Protein AF-A0A2H0C2H6-F1 (afdb_monomer)

InterPro d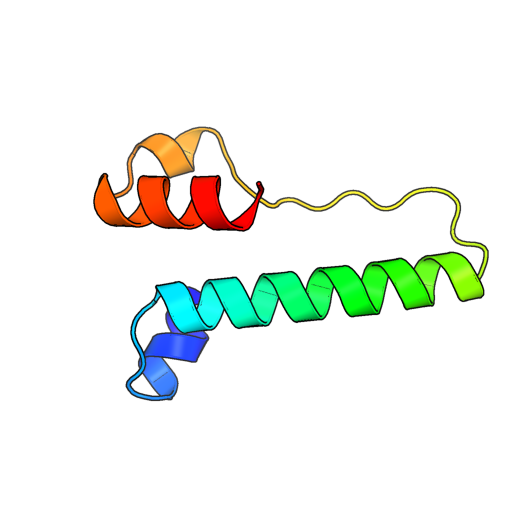omains:
  IPR001441 Decaprenyl diphosphate synthase-like [PF01255] (1-63)
  IPR001441 Decaprenyl diphosphate synthase-like [PTHR10291] (1-64)
  IPR036424 Decaprenyl diphosphate synthase-like superfamily [G3DSA:3.40.1180.10] (1-64)
  IPR036424 Decaprenyl diphosphate synthase-like superfamily [SSF64005] (1-63)

Radius of gyration: 13.35 Å; Cα contacts (8 Å, |Δi|>4): 36; chains: 1; bounding box: 30×26×35 Å

Organism: NCBI:txid1974859

pLDDT: mean 96.6, std 1.83, range [88.0, 98.5]

Nearest PDB structures (foldseek):
  7vqc-assembly1_A  TM=9.059E-01  e=3.338E-02  Methanosarcina acetivorans C2A
  7vqd-assembly1_A  TM=9.075E-01  e=4.316E-02  Methanosarcina acetivorans C2A
  7vqb-assembly1_A  TM=9.120E-01  e=7.212E-02  Methanosarcina acetivorans C2A
  7caq-assembly1_B  TM=8.944E-01  e=9.323E-02  Methanosarcina mazei Go1
  5xk9-assembly2_C  TM=8.954E-01  e=2.290E-01  Streptomyces sp. CNH189

Solvent-accessible surface area (backbone atoms only — not comparable to full-atom values): 3922 Å² total; per-residue (Å²): 109,32,54,60,56,12,53,78,66,78,42,60,48,65,58,17,45,54,51,48,50,56,48,51,54,52,49,52,57,48,37,54,76,72,66,53,90,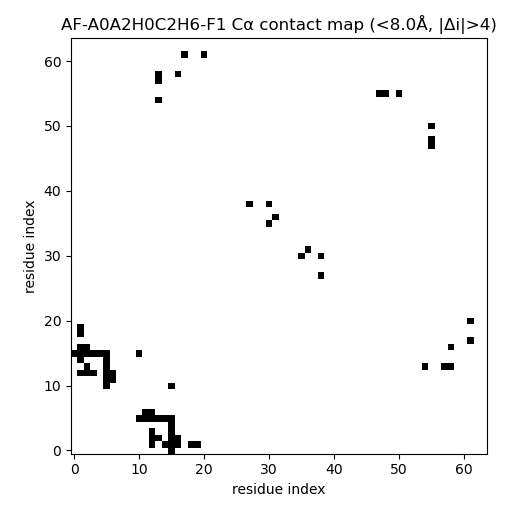78,84,88,78,89,85,78,57,84,72,51,72,76,48,58,67,69,59,49,52,54,52,53,66,71,71,110

Structure (mmCIF, N/CA/C/O backbone):
data_AF-A0A2H0C2H6-F1
#
_entry.id   AF-A0A2H0C2H6-F1
#
loop_
_atom_site.group_PDB
_atom_site.id
_atom_site.type_symbol
_atom_site.label_atom_id
_atom_site.label_alt_id
_atom_site.label_comp_id
_atom_site.label_asym_id
_atom_site.label_entity_id
_atom_site.label_seq_id
_atom_site.pdbx_PDB_ins_code
_atom_site.Cartn_x
_atom_site.Cartn_y
_atom_site.Cartn_z
_atom_site.occupancy
_atom_site.B_iso_or_equiv
_atom_site.auth_seq_id
_atom_site.auth_comp_id
_atom_site.auth_asym_id
_atom_site.auth_atom_id
_atom_site.pdbx_PDB_model_num
ATOM 1 N N . GLY A 1 1 ? 3.644 -10.084 -1.287 1.00 95.19 1 GLY A N 1
ATOM 2 C CA . GLY A 1 1 ? 3.201 -11.103 -2.268 1.00 95.19 1 GLY A CA 1
ATOM 3 C C . GLY A 1 1 ? 2.720 -10.522 -3.590 1.00 95.19 1 GLY A C 1
ATOM 4 O O . GLY A 1 1 ? 2.804 -11.210 -4.592 1.00 95.19 1 GLY A O 1
ATOM 5 N N . ASN A 1 2 ? 2.270 -9.266 -3.607 1.00 97.56 2 ASN A N 1
ATOM 6 C CA . ASN A 1 2 ? 1.593 -8.584 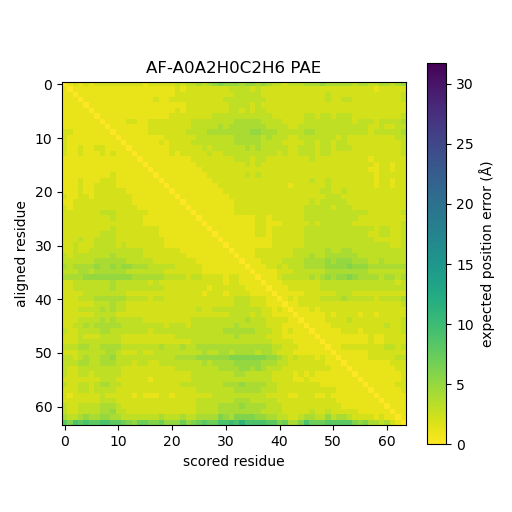-4.717 1.00 97.56 2 ASN A CA 1
ATOM 7 C C . ASN A 1 2 ? 2.149 -8.865 -6.125 1.00 97.56 2 ASN A C 1
ATOM 9 O O . ASN A 1 2 ? 1.409 -9.352 -6.971 1.00 97.56 2 ASN A O 1
ATOM 13 N N . ARG A 1 3 ? 3.452 -8.644 -6.360 1.00 96.19 3 ARG A N 1
ATOM 14 C CA . ARG A 1 3 ? 4.084 -8.906 -7.670 1.00 96.19 3 ARG A CA 1
ATOM 15 C C . ARG A 1 3 ? 3.996 -10.374 -8.106 1.00 96.19 3 ARG A C 1
ATOM 17 O O . ARG A 1 3 ? 3.679 -10.643 -9.257 1.00 96.19 3 ARG A O 1
ATOM 24 N N . ARG A 1 4 ? 4.260 -11.313 -7.185 1.00 98.06 4 ARG A N 1
ATOM 25 C CA . ARG A 1 4 ? 4.170 -12.762 -7.454 1.00 98.06 4 ARG A CA 1
ATOM 26 C C . ARG A 1 4 ? 2.736 -13.169 -7.771 1.00 98.06 4 ARG A C 1
ATOM 28 O O . ARG A 1 4 ? 2.511 -13.800 -8.791 1.00 98.06 4 ARG A O 1
ATOM 35 N N . TRP A 1 5 ? 1.785 -12.703 -6.962 1.00 98.25 5 TRP A N 1
ATOM 36 C CA . TRP A 1 5 ? 0.364 -12.962 -7.175 1.00 98.25 5 TRP A CA 1
ATOM 37 C C . TRP A 1 5 ? -0.105 -12.468 -8.552 1.00 98.25 5 TRP A C 1
ATOM 39 O O . TRP A 1 5 ? -0.749 -13.217 -9.275 1.00 98.25 5 TRP A O 1
ATOM 49 N N . ALA A 1 6 ? 0.269 -11.249 -8.956 1.00 98.06 6 ALA A N 1
ATOM 50 C CA . ALA A 1 6 ? -0.067 -10.734 -10.284 1.00 98.06 6 ALA A CA 1
ATOM 51 C C . ALA A 1 6 ? 0.523 -11.606 -11.404 1.00 98.06 6 ALA A C 1
ATOM 53 O O . ALA A 1 6 ? -0.193 -11.979 -12.330 1.00 98.06 6 ALA A O 1
ATOM 54 N N . LYS A 1 7 ? 1.798 -12.004 -11.275 1.00 97.75 7 LYS A N 1
ATOM 55 C CA . LYS A 1 7 ? 2.475 -12.885 -12.238 1.00 97.75 7 LYS A CA 1
ATOM 56 C C . LYS A 1 7 ? 1.784 -14.246 -12.371 1.00 97.75 7 LYS A C 1
ATOM 58 O O . LYS A 1 7 ? 1.579 -14.703 -13.486 1.00 97.75 7 LYS A O 1
ATOM 63 N N . GLU A 1 8 ? 1.399 -14.868 -11.258 1.00 98.38 8 GLU A N 1
ATOM 64 C CA . GLU A 1 8 ? 0.673 -16.151 -11.238 1.00 98.38 8 GLU A CA 1
ATOM 65 C C . GLU A 1 8 ? -0.699 -16.071 -11.928 1.00 98.38 8 GLU A C 1
ATOM 67 O O . GLU A 1 8 ? -1.207 -17.082 -12.399 1.00 98.38 8 GLU A O 1
ATOM 72 N N . HIS A 1 9 ? -1.282 -14.872 -12.020 1.00 98.12 9 HIS A N 1
ATOM 73 C CA . HIS A 1 9 ? -2.576 -14.627 -12.663 1.00 98.12 9 HIS A CA 1
ATOM 74 C C . HIS A 1 9 ? -2.443 -14.014 -14.066 1.00 98.12 9 HIS A C 1
ATOM 76 O O . HIS A 1 9 ? -3.446 -13.593 -14.634 1.00 98.12 9 HIS A O 1
ATOM 82 N N . ASN A 1 10 ? -1.230 -13.947 -14.631 1.00 98.06 10 ASN A N 1
ATOM 83 C CA . ASN A 1 10 ? -0.946 -13.284 -15.911 1.00 98.06 10 ASN A CA 1
ATOM 84 C C . ASN A 1 10 ? -1.412 -11.814 -15.960 1.00 98.06 10 ASN A C 1
ATOM 86 O O . ASN A 1 10 ? -1.866 -11.322 -16.991 1.00 98.06 10 ASN A O 1
ATOM 90 N N . LEU A 1 11 ? -1.301 -11.107 -14.833 1.00 97.88 11 LEU A N 1
ATOM 91 C CA . LEU A 1 11 ? -1.674 -9.701 -14.694 1.00 97.88 11 LEU A CA 1
ATOM 92 C C . LEU A 1 11 ? -0.437 -8.797 -14.563 1.00 97.88 11 LEU A C 1
ATOM 94 O O . LEU A 1 11 ? 0.599 -9.229 -14.042 1.00 97.88 11 LEU A O 1
ATOM 98 N N . PRO A 1 12 ? -0.545 -7.510 -14.947 1.00 96.38 12 PRO A N 1
ATOM 99 C CA . PRO A 1 12 ? 0.473 -6.508 -14.640 1.00 96.38 12 PRO A CA 1
ATOM 100 C C . PRO A 1 12 ? 0.731 -6.402 -13.132 1.00 96.38 12 PRO A C 1
ATOM 102 O O . PRO A 1 12 ? -0.188 -6.517 -12.321 1.00 96.38 12 PRO A O 1
ATOM 105 N N . THR A 1 13 ? 1.969 -6.109 -12.725 1.00 95.44 13 THR A N 1
ATOM 106 C CA . THR A 1 1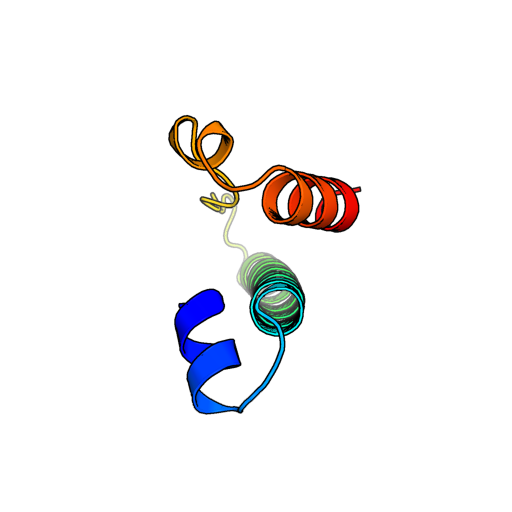3 ? 2.348 -6.029 -11.299 1.00 95.44 13 THR A CA 1
ATOM 107 C C . THR A 1 13 ? 1.496 -5.038 -10.505 1.00 95.44 13 THR A C 1
ATOM 109 O O . THR A 1 13 ? 1.148 -5.325 -9.356 1.00 95.44 13 THR A O 1
ATOM 112 N N . PHE A 1 14 ? 1.118 -3.912 -11.121 1.00 95.94 14 PHE A N 1
ATOM 113 C CA . PHE A 1 14 ? 0.225 -2.905 -10.543 1.00 95.94 14 PHE A CA 1
ATOM 114 C C . PHE A 1 14 ? -1.083 -3.506 -10.009 1.00 95.94 14 PHE A C 1
ATOM 116 O O . PHE A 1 14 ? -1.508 -3.147 -8.912 1.00 95.94 14 PHE A O 1
ATOM 123 N N . GLU A 1 15 ? -1.674 -4.482 -10.703 1.00 97.75 15 GLU A N 1
ATOM 124 C CA . GLU A 1 15 ? -2.913 -5.137 -10.265 1.00 97.75 15 GLU A CA 1
ATOM 125 C C . GLU A 1 15 ? -2.748 -5.848 -8.925 1.00 97.75 15 GLU A C 1
ATOM 127 O O . GLU A 1 15 ? -3.594 -5.750 -8.031 1.00 97.75 15 GLU A O 1
ATOM 132 N N . GLY A 1 16 ? -1.606 -6.507 -8.737 1.00 98.06 16 GLY A N 1
ATOM 133 C CA . GLY A 1 16 ? -1.272 -7.123 -7.462 1.00 98.06 16 GLY A CA 1
ATOM 134 C C . GLY A 1 16 ? -1.119 -6.095 -6.346 1.00 98.06 16 GLY A C 1
ATOM 135 O O . GLY A 1 16 ? -1.535 -6.351 -5.215 1.00 98.06 16 GLY A O 1
ATOM 136 N N . HIS A 1 17 ? -0.535 -4.929 -6.634 1.00 97.31 17 HIS A N 1
ATOM 137 C CA . HIS A 1 17 ? -0.394 -3.856 -5.647 1.00 97.31 17 HIS A CA 1
ATOM 138 C C . HIS A 1 17 ? -1.740 -3.225 -5.292 1.00 97.31 17 HIS A C 1
ATOM 140 O O . HIS A 1 17 ? -2.041 -3.103 -4.105 1.00 97.31 17 HIS A O 1
ATOM 146 N N . ARG A 1 18 ? -2.585 -2.941 -6.288 1.00 96.94 18 ARG A N 1
ATOM 147 C CA . ARG A 1 18 ? -3.960 -2.459 -6.103 1.00 96.94 18 ARG A CA 1
ATOM 148 C C . ARG A 1 18 ? -4.784 -3.421 -5.248 1.00 96.94 18 ARG A C 1
ATOM 150 O O . ARG A 1 18 ? -5.453 -3.011 -4.300 1.00 96.94 18 ARG A O 1
ATOM 157 N N . ARG A 1 19 ? -4.685 -4.727 -5.519 1.00 97.50 19 ARG A N 1
ATOM 158 C CA . ARG A 1 19 ? -5.311 -5.764 -4.687 1.00 97.50 19 ARG A CA 1
ATOM 159 C C . ARG A 1 19 ? -4.781 -5.737 -3.252 1.00 97.50 19 ARG A C 1
ATOM 161 O O . ARG A 1 19 ? -5.578 -5.782 -2.318 1.00 97.50 19 ARG A O 1
ATOM 168 N N . GLY A 1 20 ? -3.463 -5.653 -3.073 1.00 97.19 20 GLY A N 1
ATOM 169 C CA . GLY A 1 20 ? -2.829 -5.578 -1.755 1.00 97.19 20 GLY A CA 1
ATOM 170 C C . GLY A 1 20 ? -3.284 -4.364 -0.939 1.00 97.19 20 GLY A C 1
ATOM 171 O O . GLY A 1 20 ? -3.608 -4.515 0.237 1.00 97.19 20 GLY A O 1
ATOM 172 N N . TYR A 1 21 ? -3.399 -3.195 -1.571 1.00 96.44 21 TYR A N 1
ATOM 173 C CA . TYR A 1 21 ? -3.926 -1.977 -0.951 1.00 96.44 21 TYR A CA 1
ATOM 174 C C . TYR A 1 21 ? -5.371 -2.162 -0.468 1.00 96.44 21 TYR A C 1
ATOM 176 O O . TYR A 1 21 ? -5.690 -1.900 0.693 1.00 96.44 21 TYR A O 1
ATOM 184 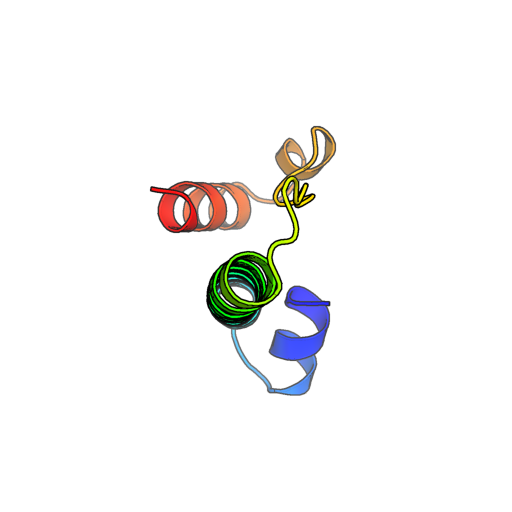N N . ASN A 1 22 ? -6.238 -2.720 -1.318 1.00 96.44 22 ASN A N 1
ATOM 185 C CA . ASN A 1 22 ? -7.627 -3.004 -0.951 1.00 96.44 22 ASN A CA 1
ATOM 186 C C . ASN A 1 22 ? -7.731 -3.974 0.235 1.00 96.44 22 ASN A C 1
ATOM 188 O O . ASN A 1 22 ? -8.610 -3.825 1.086 1.00 96.44 22 ASN A O 1
ATOM 192 N N . VAL A 1 23 ? -6.839 -4.966 0.309 1.00 97.50 23 VAL A N 1
ATOM 193 C CA . VAL A 1 23 ? -6.758 -5.888 1.450 1.00 97.50 23 VAL A CA 1
ATOM 194 C C . VAL A 1 23 ? -6.298 -5.160 2.715 1.00 97.50 23 VAL A C 1
ATOM 196 O O . VAL A 1 23 ? -6.942 -5.321 3.748 1.00 97.50 23 VAL A O 1
ATOM 199 N N . ALA A 1 24 ? -5.264 -4.317 2.643 1.00 96.31 24 ALA A N 1
A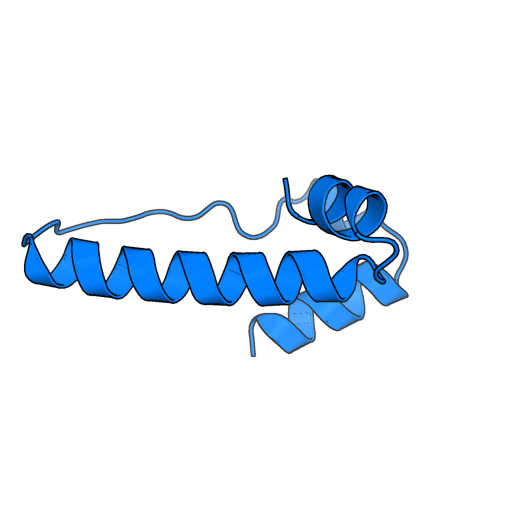TOM 200 C CA . ALA A 1 24 ? -4.804 -3.522 3.784 1.00 96.31 24 ALA A CA 1
ATOM 201 C C . ALA A 1 24 ? -5.915 -2.606 4.331 1.00 96.31 24 ALA A C 1
ATOM 203 O O . ALA A 1 24 ? -6.145 -2.562 5.538 1.00 96.31 24 ALA A O 1
ATOM 204 N N . ASN A 1 25 ? -6.694 -1.962 3.456 1.00 95.38 25 ASN A N 1
ATOM 205 C CA . ASN A 1 25 ? -7.846 -1.153 3.867 1.00 95.38 25 ASN A CA 1
ATOM 206 C C . ASN A 1 25 ? -8.923 -1.999 4.583 1.00 95.38 25 ASN A C 1
ATOM 208 O O . ASN A 1 25 ? -9.450 -1.611 5.626 1.00 95.38 25 ASN A O 1
ATOM 212 N N . LYS A 1 26 ? -9.227 -3.201 4.071 1.00 98.06 26 LYS A N 1
ATOM 213 C CA . LYS A 1 26 ? -10.165 -4.131 4.732 1.00 98.06 26 LYS A CA 1
ATOM 214 C C . LYS A 1 26 ? -9.667 -4.564 6.113 1.00 98.06 26 LYS A C 1
ATOM 216 O O . LYS A 1 26 ? -10.457 -4.573 7.055 1.00 98.06 26 LYS A O 1
ATOM 221 N N . ILE A 1 27 ? -8.380 -4.888 6.237 1.00 98.19 27 ILE A N 1
ATOM 222 C CA . ILE A 1 27 ? -7.765 -5.277 7.512 1.00 98.19 27 ILE A CA 1
ATOM 223 C C . ILE A 1 27 ? -7.799 -4.105 8.493 1.00 98.19 27 ILE A C 1
ATOM 225 O O . ILE A 1 27 ? -8.210 -4.303 9.629 1.00 98.19 27 ILE A O 1
ATOM 229 N N . ALA A 1 28 ? -7.468 -2.884 8.061 1.00 97.38 28 ALA A N 1
ATOM 230 C CA . ALA A 1 28 ? -7.523 -1.696 8.915 1.00 97.38 28 ALA A CA 1
ATOM 231 C C . ALA A 1 28 ? -8.937 -1.463 9.477 1.00 97.38 28 ALA A C 1
ATOM 233 O O . ALA A 1 28 ? -9.108 -1.270 10.680 1.00 97.38 28 ALA A O 1
ATOM 234 N N . LYS A 1 29 ? -9.970 -1.578 8.630 1.00 97.94 29 LYS A N 1
ATOM 235 C CA . LYS A 1 29 ? -11.377 -1.489 9.060 1.00 97.94 29 LYS A CA 1
ATOM 236 C C . LYS A 1 29 ? -11.757 -2.580 10.060 1.00 97.94 29 LYS A C 1
ATOM 238 O O . LYS A 1 29 ? -12.544 -2.328 10.967 1.00 97.94 29 LYS A O 1
ATOM 243 N N . HIS A 1 30 ? -11.239 -3.794 9.888 1.00 98.38 30 HIS A N 1
ATOM 244 C CA . HIS A 1 30 ? -11.508 -4.894 10.809 1.00 98.38 30 HIS A CA 1
ATOM 245 C C . HIS A 1 30 ? -10.777 -4.708 12.144 1.00 98.38 30 HIS A C 1
ATOM 247 O O . HIS A 1 30 ? -11.396 -4.832 13.194 1.00 98.38 30 HIS A O 1
ATOM 253 N N . ALA A 1 31 ? -9.505 -4.312 12.102 1.00 98.38 31 ALA A N 1
ATOM 254 C CA . ALA A 1 31 ? -8.704 -4.006 13.280 1.00 98.38 31 ALA A CA 1
ATOM 255 C C . ALA A 1 31 ? -9.354 -2.906 14.131 1.00 98.38 31 ALA A C 1
ATOM 257 O O . ALA A 1 31 ? -9.481 -3.061 15.343 1.00 98.38 31 ALA A O 1
ATOM 258 N N . HIS A 1 32 ? -9.876 -1.859 13.484 1.00 97.62 32 HIS A N 1
ATOM 259 C CA . HIS A 1 32 ? -10.65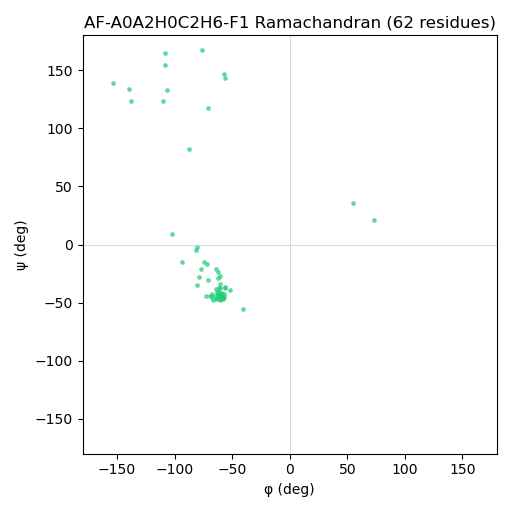3 -0.819 14.154 1.00 97.62 32 HIS A CA 1
ATOM 260 C C . HIS A 1 32 ? -11.885 -1.384 14.881 1.00 97.62 32 HIS A C 1
ATOM 262 O O . HIS A 1 32 ? -12.092 -1.093 16.054 1.00 97.62 32 HIS A O 1
ATOM 268 N N . LYS A 1 33 ? -12.670 -2.252 14.223 1.00 98.44 33 LYS A N 1
ATOM 269 C CA . LYS A 1 33 ? -13.838 -2.913 14.842 1.00 98.44 33 LYS A CA 1
ATOM 270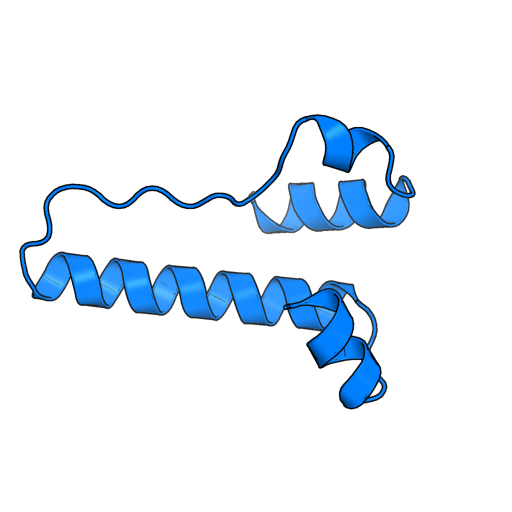 C C . LYS A 1 33 ? -13.471 -3.813 16.025 1.00 98.44 33 LYS A C 1
ATOM 272 O O . LYS A 1 33 ? -14.290 -3.988 16.916 1.00 98.44 33 LYS A O 1
ATOM 277 N N . MET A 1 34 ? -12.268 -4.382 16.026 1.00 98.50 34 MET A N 1
ATOM 278 C CA . MET A 1 34 ? -11.750 -5.203 17.125 1.00 98.50 34 MET A CA 1
ATOM 279 C C . MET A 1 34 ? -11.178 -4.374 18.285 1.00 98.50 34 MET A C 1
ATOM 281 O O . MET A 1 34 ? -10.759 -4.951 19.283 1.00 98.50 34 MET A O 1
ATOM 285 N N . GLY A 1 35 ? -11.118 -3.045 18.161 1.00 98.38 35 GLY A N 1
ATOM 286 C CA . GLY A 1 35 ? -10.495 -2.182 19.164 1.00 98.38 35 GLY A CA 1
ATOM 287 C C . GLY A 1 35 ? -8.965 -2.248 19.171 1.00 98.38 35 GLY A C 1
ATOM 288 O O . GLY A 1 35 ? -8.352 -1.897 20.174 1.00 98.38 35 GLY A O 1
ATOM 289 N N . ILE A 1 36 ? -8.332 -2.692 18.077 1.00 98.31 36 ILE A N 1
ATOM 290 C CA . ILE A 1 36 ? -6.868 -2.680 17.955 1.00 98.31 36 ILE A CA 1
ATOM 291 C C . ILE A 1 36 ? -6.413 -1.219 17.814 1.00 98.31 36 ILE A C 1
ATOM 293 O O . ILE A 1 36 ? -6.785 -0.567 16.834 1.00 98.31 36 ILE A O 1
ATOM 297 N N . PRO A 1 37 ? -5.610 -0.692 18.757 1.00 96.31 37 PRO A N 1
ATOM 298 C CA . PRO A 1 37 ? -5.335 0.741 18.822 1.00 96.31 37 PRO A CA 1
ATOM 299 C C . PRO A 1 37 ? -4.293 1.205 17.799 1.00 96.31 37 PRO A C 1
ATOM 301 O O . PRO A 1 37 ? -4.307 2.365 17.399 1.00 96.31 37 PRO A O 1
ATOM 304 N N . ILE A 1 38 ? -3.374 0.326 17.387 1.00 97.50 38 ILE A N 1
ATOM 305 C CA . ILE A 1 38 ? -2.257 0.671 16.501 1.00 97.50 38 ILE A CA 1
ATOM 306 C C . ILE A 1 38 ? -2.051 -0.444 15.479 1.00 97.50 38 ILE A C 1
ATOM 308 O O . ILE A 1 38 ? -2.007 -1.624 15.827 1.00 97.50 38 ILE A O 1
ATOM 312 N N . LEU A 1 39 ? -1.883 -0.053 14.216 1.00 97.00 39 LEU A N 1
ATOM 313 C CA . LEU A 1 39 ? -1.533 -0.942 13.118 1.00 97.00 39 LEU A CA 1
ATOM 314 C C . LEU A 1 39 ? -0.492 -0.266 12.224 1.00 97.00 39 LEU A C 1
ATOM 316 O O . LEU A 1 39 ? -0.738 0.815 11.693 1.00 97.00 39 LEU A O 1
ATOM 320 N N . THR A 1 40 ? 0.650 -0.921 12.032 1.00 96.81 40 THR A N 1
ATOM 321 C CA . THR A 1 40 ? 1.740 -0.418 11.188 1.00 96.81 40 THR A CA 1
ATOM 322 C C . THR A 1 40 ? 1.846 -1.268 9.930 1.00 96.81 40 THR A C 1
ATOM 324 O O . THR A 1 40 ? 2.030 -2.483 10.010 1.00 96.81 40 THR A O 1
ATOM 327 N N . TYR A 1 41 ? 1.761 -0.636 8.759 1.00 94.44 41 TYR A N 1
ATOM 328 C CA . TYR A 1 41 ? 1.949 -1.302 7.473 1.00 94.44 41 TYR A CA 1
ATOM 329 C C . TYR A 1 41 ? 3.284 -0.934 6.852 1.00 94.44 41 TYR A C 1
ATOM 331 O O . TYR A 1 41 ? 3.614 0.241 6.703 1.00 94.44 41 TYR A O 1
ATOM 339 N N . TRP A 1 42 ? 4.007 -1.944 6.377 1.00 95.19 42 TRP A N 1
ATOM 340 C CA . TRP A 1 42 ? 5.176 -1.715 5.545 1.00 95.19 42 TRP A CA 1
ATOM 341 C C . TRP A 1 42 ? 4.762 -1.602 4.074 1.00 95.19 42 TRP A C 1
ATOM 343 O O . TRP A 1 42 ? 4.767 -2.579 3.323 1.00 95.19 42 TRP A O 1
ATOM 353 N N . ALA A 1 43 ? 4.316 -0.406 3.687 1.00 94.12 43 ALA A N 1
ATOM 354 C CA . ALA A 1 43 ? 3.792 -0.138 2.348 1.00 94.12 43 ALA A CA 1
ATOM 355 C C . ALA A 1 43 ? 4.900 0.084 1.300 1.00 94.12 43 ALA A C 1
ATOM 357 O O . ALA A 1 43 ? 4.750 -0.329 0.148 1.00 94.12 43 ALA A O 1
ATOM 358 N N . PHE A 1 44 ? 6.011 0.709 1.701 1.00 96.44 44 PHE A N 1
ATOM 359 C CA . PHE A 1 44 ? 7.133 1.066 0.832 1.00 96.44 44 PHE A CA 1
ATOM 360 C C . PHE A 1 44 ? 8.431 1.148 1.655 1.00 96.44 44 PHE A C 1
ATOM 362 O O . PHE A 1 44 ? 8.408 1.647 2.779 1.00 96.44 44 PHE A O 1
ATOM 369 N N . SER A 1 45 ? 9.550 0.645 1.123 1.00 96.50 45 SER A N 1
ATOM 370 C CA . SER A 1 45 ? 10.880 0.741 1.759 1.00 96.50 45 SER A CA 1
ATOM 371 C C . SER A 1 45 ? 11.798 1.726 1.033 1.00 96.50 45 SER A C 1
ATOM 373 O O . SER A 1 45 ? 11.563 2.066 -0.126 1.00 96.50 45 SER A O 1
ATOM 375 N N . THR A 1 46 ? 1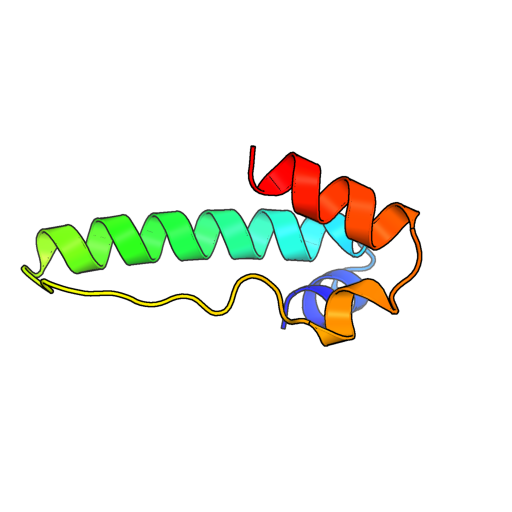2.889 2.136 1.677 1.00 97.38 46 THR A N 1
ATOM 376 C CA . THR A 1 46 ? 13.949 2.960 1.071 1.00 97.38 46 THR A CA 1
ATOM 377 C C . THR A 1 46 ? 14.536 2.323 -0.191 1.00 97.38 46 THR A C 1
ATOM 379 O O . THR A 1 46 ? 14.761 2.991 -1.193 1.00 97.38 46 THR A O 1
ATOM 382 N N . GLU A 1 47 ? 14.685 1.004 -0.215 1.00 97.75 47 GLU A N 1
ATOM 383 C CA . GLU A 1 47 ? 15.224 0.255 -1.356 1.00 97.75 47 GLU A CA 1
ATOM 384 C C . GLU A 1 47 ? 14.213 0.160 -2.505 1.00 97.75 47 GLU A C 1
ATOM 386 O O . GLU A 1 47 ? 14.569 -0.195 -3.626 1.00 97.75 47 GLU A O 1
ATOM 391 N N . ASN A 1 48 ? 12.927 0.450 -2.266 1.00 96.00 48 ASN A N 1
ATOM 392 C CA . ASN A 1 48 ? 11.920 0.418 -3.330 1.00 96.00 48 ASN A CA 1
ATOM 393 C C . ASN A 1 48 ? 12.080 1.580 -4.316 1.00 96.00 48 ASN A C 1
ATOM 395 O O . ASN A 1 48 ? 11.611 1.456 -5.445 1.00 96.00 48 ASN A O 1
ATOM 399 N N . TRP A 1 49 ? 12.827 2.626 -3.952 1.00 97.12 49 TRP A N 1
ATOM 400 C CA . TRP A 1 49 ? 13.265 3.669 -4.882 1.00 97.12 49 TRP A CA 1
ATOM 401 C C . TRP A 1 49 ? 14.204 3.153 -5.979 1.00 97.12 49 TRP A C 1
ATOM 403 O O . TRP A 1 49 ? 14.296 3.772 -7.032 1.00 97.12 49 TRP A O 1
ATOM 413 N N . LEU A 1 50 ? 14.863 2.007 -5.768 1.00 97.00 50 LEU A N 1
ATOM 414 C CA . LEU A 1 50 ? 15.746 1.379 -6.758 1.00 97.00 50 LEU A CA 1
ATOM 415 C C . LEU A 1 50 ? 14.982 0.568 -7.820 1.00 97.00 50 LEU A C 1
ATOM 417 O O . LEU A 1 50 ? 15.596 -0.013 -8.714 1.00 97.00 50 LEU A O 1
ATOM 421 N N . ARG A 1 51 ? 13.648 0.472 -7.719 1.00 95.56 51 ARG A N 1
ATOM 422 C CA . ARG A 1 51 ? 12.813 -0.180 -8.741 1.00 95.56 51 ARG A CA 1
ATOM 423 C C . ARG A 1 51 ? 12.645 0.729 -9.959 1.00 95.56 51 ARG A C 1
ATOM 425 O O . ARG A 1 51 ? 12.940 1.919 -9.914 1.00 95.56 51 ARG A O 1
ATOM 432 N N . ILE A 1 52 ? 12.143 0.158 -11.054 1.00 95.38 52 ILE A N 1
ATOM 433 C CA . ILE A 1 52 ? 11.863 0.914 -12.280 1.00 95.38 52 ILE A CA 1
ATOM 434 C C . ILE A 1 52 ? 10.905 2.083 -11.996 1.00 95.38 52 ILE A C 1
ATOM 436 O O . ILE A 1 52 ? 9.997 1.970 -11.163 1.00 95.38 52 ILE A O 1
ATOM 440 N N . LYS A 1 53 ? 11.113 3.215 -12.676 1.00 96.81 53 LYS A N 1
ATOM 441 C CA . LYS A 1 53 ? 10.400 4.473 -12.391 1.00 96.81 53 LYS A CA 1
ATOM 442 C C . LYS A 1 53 ? 8.893 4.339 -12.572 1.00 96.81 53 LYS A C 1
ATOM 444 O O . LYS A 1 53 ? 8.135 4.944 -11.823 1.00 96.81 53 LYS A O 1
ATOM 449 N N . GLU A 1 54 ? 8.465 3.525 -13.526 1.00 94.88 54 GLU A N 1
ATOM 450 C CA . GLU A 1 54 ? 7.061 3.234 -13.800 1.00 94.88 54 GLU A CA 1
ATOM 451 C C . GLU A 1 54 ? 6.407 2.544 -12.598 1.00 94.88 54 GLU A C 1
ATOM 453 O O . GLU A 1 54 ? 5.284 2.883 -12.222 1.00 94.88 54 GLU A O 1
ATOM 458 N N . GLU A 1 55 ? 7.134 1.618 -11.959 1.00 94.25 55 GLU A N 1
ATOM 459 C CA . GLU A 1 55 ? 6.669 0.927 -10.758 1.00 94.25 55 GLU A CA 1
ATOM 460 C C . GLU A 1 55 ? 6.547 1.873 -9.571 1.00 94.25 55 GLU A C 1
ATOM 462 O O . GLU A 1 55 ? 5.513 1.907 -8.906 1.00 94.25 55 GLU A O 1
ATOM 467 N N . VAL A 1 56 ? 7.575 2.683 -9.333 1.00 96.81 56 VAL A N 1
ATOM 468 C CA . VAL A 1 56 ? 7.539 3.694 -8.272 1.00 96.81 56 VAL A CA 1
ATOM 469 C C . VAL A 1 56 ? 6.395 4.683 -8.512 1.00 96.81 56 VAL A C 1
ATOM 471 O O . VAL A 1 56 ? 5.626 4.966 -7.596 1.00 96.81 56 VAL A O 1
ATOM 474 N N . GLY A 1 57 ? 6.229 5.150 -9.751 1.00 96.81 57 GLY A N 1
ATOM 475 C CA . GLY A 1 57 ? 5.196 6.107 -10.128 1.00 96.81 57 GLY A CA 1
ATOM 476 C C . GLY A 1 57 ? 3.782 5.596 -9.862 1.00 96.81 57 GLY A C 1
ATOM 477 O O . GLY A 1 57 ? 2.975 6.326 -9.289 1.00 96.81 57 GLY A O 1
ATOM 478 N N . TYR A 1 58 ? 3.469 4.342 -10.214 1.00 95.38 58 TYR A N 1
ATOM 479 C CA . TYR A 1 58 ? 2.144 3.802 -9.896 1.00 95.38 58 TYR A CA 1
ATOM 480 C C . TYR A 1 58 ? 1.955 3.542 -8.399 1.00 95.38 58 TYR A C 1
ATOM 482 O O . TYR A 1 58 ? 0.826 3.605 -7.922 1.00 95.38 58 TYR A O 1
ATOM 490 N N . LEU A 1 59 ? 3.020 3.216 -7.653 1.00 96.31 59 LEU A N 1
ATOM 491 C CA . LEU A 1 59 ? 2.923 2.995 -6.208 1.00 96.31 59 LEU A CA 1
ATOM 492 C C . LEU A 1 59 ? 2.605 4.299 -5.481 1.00 96.31 59 LEU A C 1
ATOM 494 O O . LEU A 1 59 ? 1.731 4.293 -4.624 1.00 96.31 59 LEU A O 1
ATOM 498 N N . MET A 1 60 ? 3.248 5.405 -5.861 1.00 96.19 60 MET A N 1
ATOM 499 C CA . MET A 1 60 ? 2.950 6.719 -5.282 1.00 96.19 60 MET A CA 1
ATOM 500 C C . MET A 1 60 ? 1.512 7.150 -5.587 1.00 96.19 60 MET A C 1
ATOM 502 O O . MET A 1 60 ? 0.781 7.483 -4.664 1.00 96.19 60 MET A O 1
ATOM 506 N N . LYS A 1 61 ? 1.055 7.003 -6.840 1.00 94.88 61 LYS A N 1
ATOM 507 C CA . LYS A 1 61 ? -0.348 7.265 -7.222 1.00 94.88 61 LYS A CA 1
ATOM 508 C C . LYS A 1 61 ? -1.367 6.391 -6.490 1.00 94.88 61 LYS A C 1
ATOM 510 O O . LYS A 1 61 ? -2.524 6.763 -6.384 1.00 94.88 61 LYS A O 1
ATOM 515 N N . LEU A 1 62 ? -0.975 5.194 -6.054 1.00 93.62 62 LEU A N 1
ATOM 516 C CA . LEU A 1 62 ? -1.847 4.308 -5.281 1.00 93.62 62 LEU A CA 1
ATOM 517 C C . LEU A 1 62 ? -1.975 4.755 -3.814 1.00 93.62 62 LEU A C 1
ATOM 519 O O . LEU A 1 62 ? -2.902 4.321 -3.134 1.00 93.62 62 LEU A O 1
ATOM 523 N N . PHE A 1 63 ? -1.021 5.544 -3.314 1.00 90.19 63 PHE A N 1
ATOM 524 C CA . PHE A 1 63 ? -1.011 6.053 -1.942 1.00 90.19 63 PHE A CA 1
ATOM 525 C C . PHE A 1 63 ? -1.650 7.441 -1.795 1.00 90.19 63 PHE A C 1
ATOM 527 O O . PHE A 1 63 ? -1.938 7.822 -0.661 1.00 90.19 63 PHE A O 1
ATOM 534 N N . GLU A 1 64 ? -1.854 8.162 -2.902 1.00 88.00 64 GLU A N 1
ATOM 535 C CA . GLU A 1 64 ? -2.673 9.385 -2.988 1.00 88.00 64 GLU A CA 1
ATOM 536 C C . GLU A 1 64 ? -4.164 9.092 -2.745 1.00 88.00 64 GLU A C 1
ATOM 538 O O . GLU A 1 64 ? -4.805 9.912 -2.048 1.00 88.00 64 GLU A O 1
#

Sequence (64 aa):
GNRRWAKEHNLPTFEGHRRGYNVANKIAKHAHKMGIPILTYWAFSTENWLRIKEEVGYLMKLFE

Mean predicted aligned error: 2.27 Å

Foldseek 3Di:
DQQVVCVVVVHDSLVSLLVVLVVVVVVVVVCVVVVNPDDDDPLDDPCNVVDDPVVVVSSVVSVD

Secondary structure (DSSP, 8-state):
-HHHHHHHTT--HHHHHHHHHHHHHHHHHHHHHTT----------GGGGGS-HHHHHHHHHHH-